Protein AF-A0A816WK88-F1 (afdb_monomer)

Solvent-accessible surface area (backbone atoms only — not comparable to full-atom values): 9771 Å² total; per-residue (Å²): 106,73,74,54,56,50,51,54,50,61,60,50,29,73,38,58,48,62,72,60,40,55,52,49,51,54,52,50,51,52,63,52,47,73,64,75,42,67,75,51,40,55,49,51,53,50,44,45,51,50,47,59,70,69,42,49,79,67,29,38,29,68,50,76,93,56,84,74,63,62,60,69,59,52,51,51,51,48,50,49,32,58,74,74,44,68,73,56,89,65,58,70,72,58,40,52,48,42,42,56,69,45,50,45,31,63,74,44,52,41,39,32,66,84,40,86,83,37,35,88,74,28,61,66,82,77,89,61,87,84,85,44,70,69,57,51,52,54,50,52,51,51,60,73,64,67,65,83,75,88,76,81,81,69,95,65,91,67,87,78,78,130

Mean predicted aligned error: 13.09 Å

Sequence (162 aa):
MKAELRRDIEFMQPIKNETIFDAAIKLFQQKWKAKECPPINNFIDYFINEWYMSNKGWFEGFTIGYPSSNNALEATNGTIKSLYTFRERLPVGEFLSVLENDIIHQLSRERNTDDPITSQNAKAFANVPSINLSLWTSTYHWIKEEREVIIMKNNDEKNAFY

Secondary structure (DSSP, 8-state):
-HHHHHHHHHHHTT---HHHHHHHHHHHHHHHHTT--HHHHHHHHHHIIIIIII-GGGSTTSSTTS--STHHHHHHHHHHHHHTSTT----HHHHHHHIIIIIIHHHTGGG-SSSTTTGGG-----SS----HHHHHHHHHHHHTT--------S-------

Foldseek 3Di:
DVVVLVVLVVVLQADQDVVVSVVSLVVSLVVQVVVVDVVSNVVNVVCCVPCVVPNVLQHCNVDPPDDNDCVVVVVVVVCCCVPQVVVDDDDPVSVVVSCPVPVCCVVPVLQDCPDPVSVVRHPDDDPDDDDDPVNVVVVVVVVVVVDDDPPDDDPDDDDPDD

Structure (mmCIF, N/CA/C/O backbone):
data_AF-A0A816WK88-F1
#
_entry.id   AF-A0A816WK88-F1
#
loop_
_atom_site.group_PDB
_atom_site.id
_atom_site.type_symbol
_atom_site.label_atom_id
_atom_site.label_alt_id
_atom_site.label_comp_id
_atom_site.label_asym_id
_atom_site.label_entity_id
_atom_site.label_seq_id
_atom_site.pdbx_PDB_ins_code
_atom_site.Cartn_x
_atom_site.Cartn_y
_atom_site.Cartn_z
_atom_site.occupancy
_atom_site.B_iso_or_equiv
_atom_site.auth_seq_id
_atom_site.auth_comp_id
_atom_site.auth_asym_id
_atom_site.auth_atom_id
_atom_site.pdbx_PDB_model_num
ATOM 1 N N . MET A 1 1 ? -18.067 -7.949 13.828 1.00 82.44 1 MET A N 1
ATOM 2 C CA . MET A 1 1 ? -17.139 -7.037 14.536 1.00 82.44 1 MET A CA 1
ATOM 3 C C . MET A 1 1 ? -15.942 -6.643 13.670 1.00 82.44 1 MET A C 1
ATOM 5 O O . MET A 1 1 ? -15.942 -5.522 13.191 1.00 82.44 1 MET A O 1
ATOM 9 N N . LYS A 1 2 ? -14.993 -7.541 13.354 1.00 88.44 2 LYS A N 1
ATOM 10 C CA . LYS A 1 2 ? -13.845 -7.234 12.465 1.00 88.44 2 LYS A CA 1
ATOM 11 C C . LYS A 1 2 ? -14.254 -6.665 11.096 1.00 88.44 2 LYS A C 1
ATOM 13 O O . LYS A 1 2 ? -13.710 -5.661 10.661 1.00 88.44 2 LYS A O 1
ATOM 18 N N . ALA A 1 3 ? -15.249 -7.274 10.448 1.00 93.38 3 ALA A N 1
ATOM 19 C CA . ALA A 1 3 ? -15.766 -6.814 9.154 1.00 93.38 3 ALA A CA 1
ATOM 20 C C . ALA A 1 3 ? -16.493 -5.458 9.219 1.00 93.38 3 ALA A C 1
ATOM 22 O O . ALA A 1 3 ? -16.647 -4.789 8.209 1.00 93.38 3 ALA A O 1
ATOM 23 N N . GLU A 1 4 ? -16.989 -5.056 10.389 1.00 95.38 4 GLU A N 1
ATOM 24 C CA . GLU A 1 4 ? -17.599 -3.735 10.573 1.00 95.38 4 GLU A CA 1
ATOM 25 C C . GLU A 1 4 ? -16.513 -2.679 10.805 1.00 95.38 4 GLU A C 1
ATOM 27 O O . GLU A 1 4 ? -16.533 -1.649 10.150 1.00 95.38 4 GLU A O 1
ATOM 32 N N . LEU A 1 5 ? -15.512 -2.981 11.639 1.00 94.44 5 LEU A N 1
ATOM 33 C CA . LEU A 1 5 ? -14.352 -2.112 11.852 1.00 94.44 5 LEU A CA 1
ATOM 34 C C . LEU A 1 5 ? -13.619 -1.826 10.542 1.00 94.44 5 LEU A C 1
ATOM 36 O O . LEU A 1 5 ? -13.283 -0.685 10.252 1.00 94.44 5 LEU A O 1
ATOM 40 N N . ARG A 1 6 ? -13.415 -2.868 9.729 1.00 94.88 6 ARG A N 1
ATOM 41 C CA . ARG A 1 6 ? -12.800 -2.734 8.410 1.00 94.88 6 ARG A CA 1
ATOM 42 C C . ARG A 1 6 ? -13.614 -1.820 7.492 1.00 94.88 6 ARG A C 1
ATOM 44 O O . ARG A 1 6 ? -13.030 -0.938 6.883 1.00 94.88 6 ARG A O 1
ATOM 51 N N . ARG A 1 7 ? -14.939 -1.994 7.446 1.00 96.44 7 ARG A N 1
ATOM 52 C CA . ARG A 1 7 ? -15.825 -1.138 6.643 1.00 96.44 7 ARG A CA 1
ATOM 53 C C . ARG A 1 7 ? -15.770 0.325 7.074 1.00 96.44 7 ARG A C 1
ATOM 55 O O . ARG A 1 7 ? -15.769 1.193 6.215 1.00 96.44 7 ARG A O 1
ATOM 62 N N . ASP A 1 8 ? -15.695 0.600 8.375 1.00 96.50 8 ASP A N 1
ATOM 63 C CA . ASP A 1 8 ? -15.561 1.977 8.862 1.00 96.50 8 ASP A CA 1
ATOM 64 C C . ASP A 1 8 ? -14.220 2.603 8.423 1.00 96.50 8 ASP A C 1
ATOM 66 O O . ASP A 1 8 ? -14.184 3.769 8.042 1.00 96.50 8 ASP A O 1
ATOM 70 N N . ILE A 1 9 ? -13.122 1.835 8.426 1.00 95.25 9 ILE A N 1
ATOM 71 C CA . ILE A 1 9 ? -11.816 2.297 7.917 1.00 95.25 9 ILE A CA 1
ATOM 72 C C . ILE A 1 9 ? -11.871 2.533 6.402 1.00 95.25 9 ILE A C 1
ATOM 74 O O . ILE A 1 9 ? -11.440 3.583 5.932 1.00 95.25 9 ILE A O 1
ATOM 78 N N . GLU A 1 10 ? -12.440 1.592 5.647 1.00 93.12 10 GLU A N 1
ATOM 79 C CA . GLU A 1 10 ? -12.626 1.704 4.192 1.00 93.12 10 GLU A CA 1
ATOM 80 C C . GLU A 1 10 ? -13.522 2.894 3.819 1.00 93.12 10 GLU A C 1
ATOM 82 O O . GLU A 1 10 ? -13.310 3.516 2.786 1.00 93.12 10 GLU A O 1
ATOM 87 N N . PHE A 1 11 ? -14.484 3.257 4.670 1.00 94.31 11 PHE A N 1
ATOM 88 C CA . PHE A 1 11 ? -15.300 4.458 4.495 1.00 94.31 11 PHE A CA 1
ATOM 89 C C . PHE A 1 11 ? -14.505 5.752 4.719 1.00 94.31 11 PHE A C 1
ATOM 91 O O . PHE A 1 11 ? -14.744 6.746 4.037 1.00 94.31 11 PHE A O 1
ATOM 98 N N . MET A 1 12 ? -13.560 5.755 5.665 1.00 94.75 12 MET A N 1
ATOM 99 C CA . MET A 1 12 ? -12.724 6.926 5.945 1.00 94.75 12 MET A CA 1
ATOM 100 C C . MET A 1 12 ? -11.628 7.143 4.897 1.00 94.75 12 MET A C 1
ATOM 102 O O . MET A 1 12 ? -11.276 8.291 4.635 1.00 94.75 12 MET A O 1
ATOM 106 N N . GLN A 1 13 ? -11.110 6.073 4.286 1.00 92.94 13 GLN A N 1
ATOM 107 C CA . GLN A 1 13 ? -10.042 6.147 3.284 1.00 92.94 13 GLN A CA 1
ATOM 108 C C . GLN A 1 13 ? -10.331 7.156 2.150 1.00 92.94 13 GLN A C 1
ATOM 110 O O . GLN A 1 13 ? -9.491 8.029 1.942 1.00 92.94 13 GLN A O 1
ATOM 115 N N . PRO A 1 14 ? -11.479 7.117 1.438 1.00 92.31 14 PRO A N 1
ATOM 116 C CA . PRO A 1 14 ? -11.746 7.999 0.297 1.00 92.31 14 PRO A CA 1
ATOM 117 C C . PRO A 1 14 ? -12.136 9.434 0.680 1.00 92.31 14 PRO A C 1
ATOM 119 O O . PRO A 1 14 ? -12.473 10.234 -0.197 1.00 92.31 14 PRO A O 1
ATOM 122 N N . ILE A 1 15 ? -12.149 9.794 1.970 1.00 93.62 15 ILE A N 1
ATOM 123 C CA . ILE A 1 15 ? -12.470 11.163 2.384 1.00 93.62 15 ILE A CA 1
ATOM 124 C C . ILE A 1 15 ? -11.400 12.109 1.830 1.00 93.62 15 ILE A C 1
ATOM 126 O O . ILE A 1 15 ? -10.216 11.964 2.111 1.00 93.62 15 ILE A O 1
ATOM 130 N N . LYS A 1 16 ? -11.826 13.117 1.062 1.00 89.88 16 LYS A N 1
ATOM 131 C CA . LYS A 1 16 ? -10.918 14.089 0.428 1.00 89.88 16 LYS A CA 1
ATOM 132 C C . LYS A 1 16 ? -10.660 15.342 1.262 1.00 89.88 16 LYS A C 1
ATOM 134 O O . LYS A 1 16 ? -9.684 16.040 1.029 1.00 89.88 16 LYS A O 1
ATOM 139 N N . ASN A 1 17 ? -11.550 15.653 2.201 1.00 92.69 17 ASN A N 1
ATOM 140 C CA . ASN A 1 17 ? -11.451 16.840 3.044 1.00 92.69 17 ASN A CA 1
ATOM 141 C C . ASN A 1 17 ? -10.892 16.458 4.420 1.00 92.69 17 ASN A C 1
ATOM 143 O O . ASN A 1 17 ? -11.514 15.676 5.138 1.00 92.69 17 ASN A O 1
ATOM 147 N N . GLU A 1 18 ? -9.751 17.036 4.795 1.00 92.56 18 GLU A N 1
ATOM 148 C CA . GLU A 1 18 ? -9.070 16.720 6.056 1.00 92.56 18 GLU A CA 1
ATOM 149 C C . GLU A 1 18 ? -9.936 17.024 7.288 1.00 92.56 18 GLU A C 1
ATOM 151 O O . GLU A 1 18 ? -9.998 16.217 8.207 1.00 92.56 18 GLU A O 1
ATOM 156 N N . THR A 1 19 ? -10.703 18.117 7.291 1.00 95.31 19 THR A N 1
ATOM 157 C CA . THR A 1 19 ? -11.596 18.448 8.414 1.00 95.31 19 THR A CA 1
ATOM 158 C C . THR A 1 19 ? -12.697 17.400 8.604 1.00 95.31 19 THR A C 1
ATOM 160 O O . THR A 1 19 ? -13.025 17.036 9.735 1.00 95.31 19 THR A O 1
ATOM 163 N N . ILE 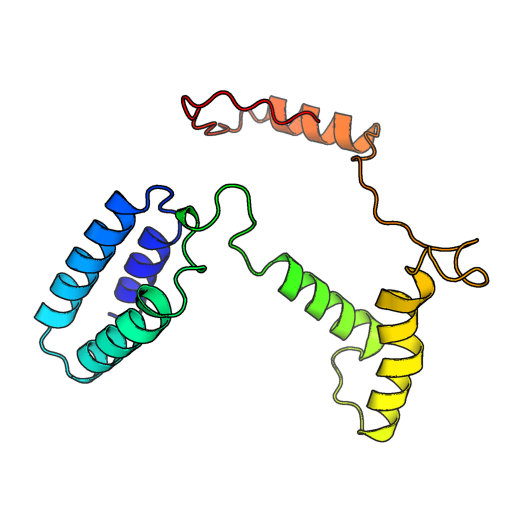A 1 20 ? -13.260 16.885 7.505 1.00 95.56 20 ILE A N 1
ATOM 164 C CA . ILE A 1 20 ? -14.241 15.790 7.550 1.00 95.56 20 ILE A CA 1
ATOM 165 C C . ILE A 1 20 ? -13.570 14.500 8.034 1.00 95.56 20 ILE A C 1
ATOM 167 O O . ILE A 1 20 ? -14.152 13.776 8.841 1.00 95.56 20 ILE A O 1
ATOM 171 N N . PHE A 1 21 ? -12.344 14.228 7.585 1.00 95.62 21 PHE A N 1
ATOM 172 C CA . PHE A 1 21 ? -11.577 13.057 8.003 1.00 95.62 21 PHE A CA 1
ATOM 173 C C . PHE A 1 21 ? -11.254 13.093 9.504 1.00 95.62 21 PHE A C 1
ATOM 175 O O . PHE A 1 21 ? -11.526 12.125 10.210 1.00 95.62 21 PHE A O 1
ATOM 182 N N . ASP A 1 22 ? -10.790 14.227 10.028 1.00 96.06 22 ASP A N 1
ATOM 183 C CA . ASP A 1 22 ? -10.511 14.419 11.454 1.00 96.06 22 ASP A CA 1
ATOM 184 C C . ASP A 1 22 ? -11.770 14.216 12.314 1.00 96.06 22 ASP A C 1
ATOM 186 O O . ASP A 1 22 ? -11.720 13.616 13.394 1.00 96.06 22 ASP A O 1
ATOM 190 N N . ALA A 1 23 ? -12.924 14.697 11.843 1.00 97.38 23 ALA A N 1
ATOM 191 C CA . ALA A 1 23 ? -14.203 14.455 12.503 1.00 97.38 23 ALA A CA 1
ATOM 192 C C . ALA A 1 23 ? -14.588 12.965 12.464 1.00 97.38 23 ALA A C 1
ATOM 194 O O . ALA A 1 23 ? -15.005 12.411 13.485 1.00 97.38 23 ALA A O 1
ATOM 195 N N . ALA A 1 24 ? -14.401 12.300 11.321 1.00 96.88 24 ALA A N 1
ATOM 196 C CA . ALA A 1 24 ? -14.664 10.873 11.166 1.00 96.88 24 ALA A CA 1
ATOM 197 C C . ALA A 1 24 ? -13.771 10.022 12.083 1.00 96.88 2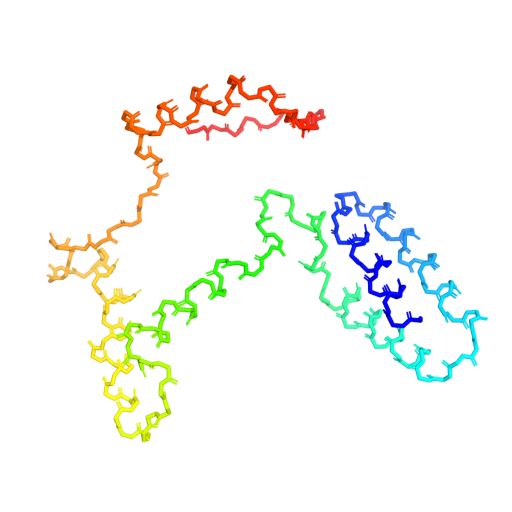4 ALA A C 1
ATOM 199 O O . ALA A 1 24 ? -14.276 9.112 12.737 1.00 96.88 24 ALA A O 1
ATOM 200 N N . ILE A 1 25 ? -12.488 10.367 12.227 1.00 97.19 25 ILE A N 1
ATOM 201 C CA . ILE A 1 25 ? -11.548 9.701 13.140 1.00 97.19 25 ILE A CA 1
ATOM 202 C C . ILE A 1 25 ? -12.004 9.820 14.599 1.00 97.19 25 ILE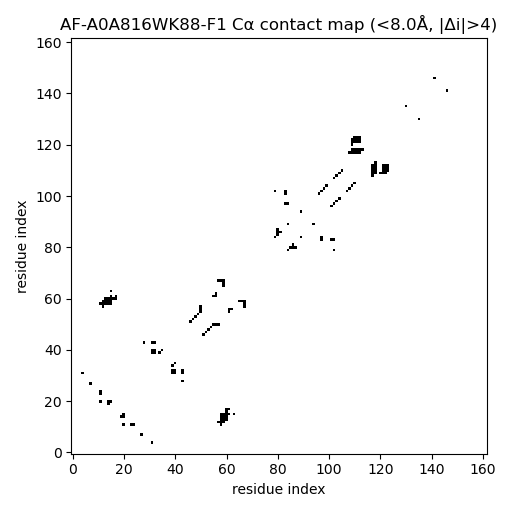 A C 1
ATOM 204 O O . ILE A 1 25 ? -11.994 8.827 15.332 1.00 97.19 25 ILE A O 1
ATOM 208 N N . LYS A 1 26 ? -12.467 11.004 15.025 1.00 97.06 26 LYS A N 1
ATOM 209 C CA . LYS A 1 26 ? -13.014 11.202 16.380 1.00 97.06 26 LYS A CA 1
ATOM 210 C C . LYS A 1 26 ? -14.243 10.324 16.622 1.00 97.06 26 LYS A C 1
ATOM 212 O O . LYS A 1 26 ? -14.321 9.652 17.651 1.00 97.06 26 LYS A O 1
ATOM 217 N N . LEU A 1 27 ? -15.175 10.284 15.668 1.00 97.81 27 LEU A N 1
ATOM 218 C CA . LEU A 1 27 ? -16.375 9.444 15.752 1.00 97.81 27 LEU A CA 1
ATOM 219 C C . LEU A 1 27 ? -16.033 7.948 15.733 1.00 97.81 27 LEU A C 1
ATOM 221 O O . LEU A 1 27 ? -16.600 7.177 16.506 1.00 97.81 27 LEU A O 1
ATOM 225 N N . PHE A 1 28 ? -15.073 7.538 14.903 1.00 97.44 28 PHE A N 1
ATOM 226 C CA . PHE A 1 28 ? -14.561 6.171 14.842 1.00 97.44 28 PHE A CA 1
ATOM 227 C C . PHE A 1 28 ? -13.976 5.741 16.190 1.00 97.44 28 PHE A C 1
ATOM 229 O O . PHE A 1 28 ? -14.360 4.702 16.731 1.00 97.44 28 PHE A O 1
ATOM 236 N N . GLN A 1 29 ? -13.109 6.566 16.784 1.00 97.44 29 GLN A N 1
ATOM 237 C CA . GLN A 1 29 ? -12.522 6.287 18.092 1.00 97.44 29 GLN A CA 1
ATOM 238 C C . GLN A 1 29 ? -13.602 6.154 19.175 1.00 97.44 29 GLN A C 1
ATOM 240 O O . GLN A 1 29 ? -13.579 5.192 19.942 1.00 97.44 29 GLN A O 1
ATOM 245 N N . GLN A 1 30 ? -14.568 7.078 19.215 1.00 97.44 30 GLN A N 1
ATOM 246 C CA . GLN A 1 30 ? -15.680 7.037 20.170 1.00 97.44 30 GLN A CA 1
ATOM 247 C C . GLN A 1 30 ? -16.522 5.765 20.009 1.00 97.44 30 GLN A C 1
ATOM 249 O O . GLN A 1 30 ? -16.733 5.043 20.984 1.00 97.44 30 GLN A O 1
ATOM 254 N N . LYS A 1 31 ? -16.943 5.447 18.777 1.00 96.88 31 LYS A N 1
ATOM 255 C CA . LYS A 1 31 ? -17.755 4.262 18.457 1.00 96.88 31 LYS A CA 1
ATOM 256 C C . LYS A 1 31 ? -17.089 2.970 18.926 1.00 96.88 31 LYS A C 1
ATOM 258 O O . LYS A 1 31 ? -17.752 2.107 19.501 1.00 96.88 31 LYS A O 1
ATOM 263 N N . TRP A 1 32 ? -15.796 2.805 18.650 1.00 96.69 32 TRP A N 1
ATOM 264 C CA . TRP A 1 32 ? -15.102 1.546 18.918 1.00 96.69 32 TRP A CA 1
ATOM 265 C C . TRP A 1 32 ? -14.622 1.412 20.362 1.00 96.69 32 TRP A C 1
ATOM 267 O O . TRP A 1 32 ? -14.671 0.301 20.889 1.00 96.69 32 TRP A O 1
ATOM 277 N N . LYS A 1 33 ? -14.265 2.516 21.036 1.00 96.00 33 LYS A N 1
ATOM 278 C CA . LYS A 1 33 ? -13.948 2.494 22.475 1.00 96.00 33 LYS A CA 1
ATOM 279 C C . LYS A 1 33 ? -15.177 2.282 23.359 1.00 96.00 33 LYS A C 1
ATOM 281 O O . LYS A 1 33 ? -15.065 1.624 24.388 1.00 96.00 33 LYS A O 1
ATOM 286 N N . ALA A 1 34 ? -16.356 2.740 22.931 1.00 96.19 34 ALA A N 1
ATOM 287 C CA . ALA A 1 34 ? -17.615 2.519 23.651 1.00 96.19 34 ALA A CA 1
ATOM 288 C C . ALA A 1 34 ? -18.016 1.035 23.771 1.00 96.19 34 ALA A C 1
ATOM 290 O O . ALA A 1 34 ? -18.896 0.700 24.555 1.00 96.19 34 ALA A O 1
ATOM 291 N N . LYS A 1 35 ? -17.385 0.129 23.008 1.00 92.69 35 LYS A N 1
ATOM 292 C CA . LYS A 1 35 ? -17.608 -1.321 23.132 1.00 92.69 35 LYS A CA 1
ATOM 293 C C . LYS A 1 35 ? -16.891 -1.944 24.336 1.00 92.69 35 LYS A C 1
ATOM 295 O O . LYS A 1 35 ? -17.083 -3.132 24.571 1.00 92.69 35 LYS A O 1
ATOM 300 N N . GLU A 1 36 ? -16.039 -1.182 25.031 1.00 90.94 36 GLU A N 1
ATOM 301 C CA . GLU A 1 36 ? -15.324 -1.588 26.254 1.00 90.94 36 GLU A CA 1
ATOM 302 C C . GLU A 1 36 ? -14.603 -2.946 26.132 1.00 90.94 36 GLU A C 1
ATOM 304 O O . GLU A 1 36 ? -14.501 -3.729 27.072 1.00 90.94 36 GLU A O 1
ATOM 309 N N . CYS A 1 37 ? -14.076 -3.238 24.939 1.00 93.81 37 CYS A N 1
ATOM 310 C CA . CYS A 1 37 ? -13.421 -4.502 24.624 1.00 93.81 37 CYS A CA 1
ATOM 311 C C . CYS A 1 37 ? -11.899 -4.287 24.554 1.00 93.81 37 CYS A C 1
ATOM 313 O O . CYS A 1 37 ? -11.440 -3.613 23.628 1.00 93.81 37 CYS A O 1
ATOM 315 N N . PRO A 1 38 ? -11.087 -4.860 25.468 1.00 94.81 38 PRO A N 1
ATOM 316 C CA . PRO A 1 38 ? -9.656 -4.551 25.541 1.00 94.81 38 PRO A CA 1
ATOM 317 C C . PRO A 1 38 ? -8.875 -4.793 24.237 1.00 94.81 38 PRO A C 1
ATOM 319 O O . PRO A 1 38 ? -8.123 -3.907 23.835 1.00 94.81 38 PRO A O 1
ATOM 322 N N . PRO A 1 39 ? -9.079 -5.906 23.497 1.00 95.12 39 PRO A N 1
ATOM 323 C CA . PRO A 1 39 ? -8.430 -6.093 22.198 1.00 95.12 39 PRO A CA 1
ATOM 324 C C . PRO A 1 39 ? -8.784 -5.014 21.167 1.00 95.12 39 PRO A C 1
ATOM 326 O O . PRO A 1 39 ? -7.931 -4.622 20.374 1.00 95.12 39 PRO A O 1
ATOM 329 N N . ILE A 1 40 ? -10.029 -4.524 21.175 1.00 95.31 40 ILE A N 1
ATOM 330 C CA . ILE A 1 40 ? -10.455 -3.436 20.287 1.00 95.31 40 ILE A CA 1
ATOM 331 C C . ILE A 1 40 ? -9.791 -2.139 20.724 1.00 95.31 40 ILE A C 1
ATOM 333 O O . ILE A 1 40 ? -9.230 -1.454 19.882 1.00 95.31 40 ILE A O 1
ATOM 337 N N . ASN A 1 41 ? -9.807 -1.819 22.017 1.00 96.19 41 ASN A N 1
ATOM 338 C CA . ASN A 1 41 ? -9.205 -0.591 22.531 1.00 96.19 41 ASN A CA 1
ATOM 339 C C . ASN A 1 41 ? -7.717 -0.515 22.175 1.00 96.19 41 ASN A C 1
ATOM 341 O O . ASN A 1 41 ? -7.288 0.485 21.608 1.00 96.19 41 ASN A O 1
ATOM 345 N N . ASN A 1 42 ? -6.978 -1.609 22.381 1.00 97.12 42 ASN A N 1
ATOM 346 C CA . ASN A 1 42 ? -5.568 -1.705 22.001 1.00 97.12 42 ASN A CA 1
ATOM 347 C C . ASN A 1 42 ? -5.364 -1.479 20.499 1.00 97.12 42 ASN A C 1
ATOM 349 O O . ASN A 1 42 ? -4.455 -0.756 20.098 1.00 97.12 42 ASN A O 1
ATOM 353 N N . PHE A 1 43 ? -6.216 -2.081 19.662 1.00 96.56 43 PHE A N 1
ATOM 354 C CA . PHE A 1 43 ? -6.159 -1.860 18.221 1.00 96.56 43 PHE A CA 1
ATOM 355 C C . PHE A 1 43 ? -6.454 -0.401 17.854 1.00 96.56 43 PHE A C 1
ATOM 357 O O . PHE A 1 43 ? -5.751 0.158 17.022 1.00 96.56 43 PHE A O 1
ATOM 364 N N . ILE A 1 44 ? -7.473 0.219 18.453 1.00 97.69 44 ILE A N 1
ATOM 365 C CA . ILE A 1 44 ? -7.844 1.610 18.171 1.00 97.69 44 ILE A CA 1
ATOM 366 C C . ILE A 1 44 ? -6.722 2.558 18.595 1.00 97.69 44 ILE A C 1
ATOM 368 O O . ILE A 1 44 ? -6.379 3.454 17.833 1.00 97.69 44 ILE A O 1
ATOM 372 N N . ASP A 1 45 ? -6.115 2.347 19.762 1.00 97.56 45 ASP A N 1
ATOM 373 C CA . ASP A 1 45 ? -4.991 3.162 20.227 1.00 97.56 45 ASP A CA 1
ATOM 374 C C . ASP A 1 45 ? -3.780 3.027 19.301 1.00 97.56 45 ASP A C 1
ATOM 376 O O . ASP A 1 45 ? -3.205 4.034 18.885 1.00 97.56 45 ASP A O 1
ATOM 380 N N . TYR A 1 46 ? -3.444 1.798 18.900 1.00 97.62 46 TYR A N 1
ATOM 381 C CA . TYR A 1 46 ? -2.423 1.558 17.883 1.00 97.62 46 TYR A CA 1
ATOM 382 C C . TYR A 1 46 ? -2.763 2.258 16.561 1.00 97.62 46 TYR A C 1
ATOM 384 O O . TYR A 1 46 ? -1.925 2.964 16.009 1.00 97.62 46 TYR A O 1
ATOM 392 N N . PHE A 1 47 ? -3.992 2.101 16.066 1.00 96.56 47 PHE A N 1
ATOM 393 C CA . PHE A 1 47 ? -4.416 2.661 14.787 1.00 96.56 47 PHE A CA 1
ATOM 394 C C . PHE A 1 47 ? -4.322 4.188 14.774 1.00 96.56 47 PHE A C 1
ATOM 396 O O . PHE A 1 47 ? -3.802 4.759 13.822 1.00 96.56 47 PHE A O 1
ATOM 403 N N . ILE A 1 48 ? -4.778 4.852 15.838 1.00 96.75 48 ILE A N 1
ATOM 404 C CA . ILE A 1 48 ? -4.702 6.310 15.951 1.00 96.75 48 ILE A CA 1
ATOM 405 C C . ILE A 1 48 ? -3.244 6.775 15.999 1.00 96.75 48 ILE A C 1
ATOM 407 O O . ILE A 1 48 ? -2.869 7.687 15.264 1.00 96.75 48 ILE A O 1
ATOM 411 N N . ASN A 1 49 ? -2.406 6.141 16.817 1.00 97.38 49 ASN A N 1
ATOM 412 C CA . ASN A 1 49 ? -1.005 6.540 16.934 1.00 97.38 49 ASN A CA 1
ATOM 413 C C . ASN A 1 49 ? -0.243 6.326 15.620 1.00 97.38 49 ASN A C 1
ATOM 415 O O . ASN A 1 49 ? 0.451 7.225 15.152 1.00 97.38 49 ASN A O 1
ATOM 419 N N . GLU A 1 50 ? -0.406 5.165 14.992 1.00 96.62 50 GLU A N 1
ATOM 420 C CA . GLU A 1 50 ? 0.369 4.814 13.807 1.00 96.62 50 GLU A CA 1
ATOM 421 C C . GLU A 1 50 ? -0.171 5.488 12.544 1.00 96.62 50 GLU A C 1
ATOM 423 O O . GLU A 1 50 ? 0.585 6.100 11.795 1.00 96.62 50 GLU A O 1
ATOM 428 N N . TRP A 1 51 ? -1.480 5.407 12.305 1.00 94.38 51 TRP A N 1
ATOM 429 C CA . TRP A 1 51 ? -2.082 5.760 11.015 1.00 94.38 51 TRP A CA 1
ATOM 430 C C . TRP A 1 51 ? -2.743 7.136 10.999 1.00 94.38 51 TRP A C 1
ATOM 432 O O . TRP A 1 51 ? -2.993 7.677 9.926 1.00 94.38 51 TRP A O 1
ATOM 442 N N . TYR A 1 52 ? -3.014 7.737 12.158 1.00 94.50 52 TYR A N 1
ATOM 443 C CA . TYR A 1 52 ? -3.543 9.101 12.221 1.00 94.50 52 TYR A CA 1
ATOM 444 C C . TYR A 1 52 ? -2.515 10.126 12.716 1.00 94.50 52 TYR A C 1
ATOM 446 O O . TYR A 1 52 ? -2.489 11.236 12.196 1.00 94.50 52 TYR A O 1
ATOM 454 N N . MET A 1 53 ? -1.659 9.792 13.684 1.00 93.31 53 MET A N 1
ATOM 455 C CA . MET A 1 53 ? -0.665 10.745 14.198 1.00 93.31 53 MET A CA 1
ATOM 456 C C . MET A 1 53 ? 0.643 10.706 13.399 1.00 93.31 53 MET A C 1
ATOM 458 O O . MET A 1 53 ? 1.152 11.762 13.032 1.00 93.31 53 MET A O 1
ATOM 462 N N . SER A 1 54 ? 1.166 9.511 13.106 1.00 92.88 54 SER A N 1
ATOM 463 C CA . SER A 1 54 ? 2.473 9.346 12.448 1.00 92.88 54 SER A CA 1
ATOM 464 C C . SER A 1 54 ? 2.389 9.238 10.921 1.00 92.88 54 SER A C 1
ATOM 466 O O . SER A 1 54 ? 3.156 9.891 10.218 1.00 92.88 54 SER A O 1
ATOM 468 N N . ASN A 1 55 ? 1.455 8.442 10.387 1.00 89.69 55 ASN A N 1
ATOM 469 C CA . ASN A 1 55 ? 1.412 8.082 8.964 1.00 89.69 55 ASN A CA 1
ATOM 470 C C . ASN A 1 55 ? 0.057 8.403 8.314 1.00 89.69 55 ASN A C 1
ATOM 472 O O . ASN A 1 55 ? -0.637 7.506 7.841 1.00 89.69 55 ASN A O 1
ATOM 476 N N . LYS A 1 56 ? -0.315 9.686 8.239 1.00 87.50 56 LYS A N 1
ATOM 477 C CA . LYS A 1 56 ? -1.590 10.140 7.643 1.00 87.50 56 LYS A CA 1
ATOM 478 C C . LYS A 1 56 ? -1.757 9.859 6.139 1.00 87.50 56 LYS A C 1
ATOM 480 O O . LYS A 1 56 ? -2.851 10.021 5.620 1.00 87.50 56 LYS A O 1
ATOM 485 N N . GLY A 1 57 ? -0.722 9.409 5.431 1.00 87.12 57 GLY A N 1
ATOM 486 C CA . GLY A 1 57 ? -0.740 9.259 3.968 1.00 87.12 57 GLY A CA 1
ATOM 487 C C . GLY A 1 57 ? -1.652 8.171 3.389 1.00 87.12 57 GLY A C 1
ATOM 488 O O . GLY A 1 57 ? -1.653 7.976 2.179 1.00 87.12 57 GLY A O 1
ATOM 489 N N . TRP A 1 58 ? -2.402 7.441 4.217 1.00 88.38 58 TRP A N 1
ATOM 490 C CA . TRP A 1 58 ? -3.276 6.358 3.759 1.00 88.38 58 TRP A CA 1
ATOM 491 C C . TRP A 1 58 ? -4.670 6.826 3.307 1.00 88.38 58 TRP A C 1
ATOM 493 O O . TRP A 1 58 ? -5.329 6.085 2.577 1.00 88.38 58 TRP A O 1
ATOM 503 N N . PHE A 1 59 ? -5.136 8.013 3.723 1.00 91.25 59 PHE A N 1
ATOM 504 C CA . PHE A 1 59 ? -6.420 8.562 3.267 1.00 91.25 59 PHE A CA 1
ATOM 505 C C . PHE A 1 59 ? -6.228 9.465 2.040 1.00 91.25 59 PHE A C 1
ATOM 507 O O . PHE A 1 59 ? -5.227 10.167 1.908 1.00 91.25 59 PHE A O 1
ATOM 514 N N . GLU A 1 60 ? -7.193 9.460 1.126 1.00 90.25 60 GLU A N 1
ATOM 515 C CA . GLU A 1 60 ? -7.050 10.062 -0.208 1.00 90.25 60 GLU A CA 1
ATOM 516 C C . GLU A 1 60 ? -6.975 11.591 -0.191 1.00 90.25 60 GLU A C 1
ATOM 518 O O . GLU A 1 60 ? -6.401 12.202 -1.092 1.00 90.25 60 GLU A O 1
ATOM 523 N N . GLY A 1 61 ? -7.542 12.224 0.836 1.00 89.50 61 GLY A N 1
ATOM 524 C CA . GLY A 1 61 ? -7.458 13.666 1.038 1.00 89.50 61 GLY A CA 1
ATOM 525 C C . GLY A 1 61 ? -6.083 14.172 1.465 1.00 89.50 61 GLY A C 1
ATOM 526 O O . GLY A 1 61 ? -5.853 15.373 1.372 1.00 89.50 61 GLY A O 1
ATOM 527 N N . PHE A 1 62 ? -5.168 13.294 1.899 1.00 89.12 62 PHE A N 1
ATOM 528 C CA . PHE A 1 62 ? -3.815 13.694 2.294 1.00 89.12 62 PHE A CA 1
ATOM 529 C C . PHE A 1 62 ? -3.033 14.267 1.107 1.00 89.12 62 PHE A C 1
ATOM 531 O O . PHE A 1 62 ? -2.393 15.310 1.225 1.00 89.12 62 PHE A O 1
ATOM 538 N N . THR A 1 63 ? -3.145 13.615 -0.054 1.00 86.81 63 THR A N 1
ATOM 539 C CA . THR A 1 63 ? -2.538 14.088 -1.299 1.00 86.81 63 THR A CA 1
ATOM 540 C C . THR A 1 63 ? -3.488 13.858 -2.472 1.00 86.81 63 THR A C 1
ATOM 542 O O . THR A 1 63 ? -3.514 12.797 -3.096 1.00 86.81 63 THR A O 1
ATOM 545 N N . ILE A 1 64 ? -4.271 14.885 -2.796 1.00 83.44 64 ILE A N 1
ATOM 546 C CA . ILE A 1 64 ? -5.267 14.830 -3.870 1.00 83.44 64 ILE A CA 1
ATOM 547 C C . ILE A 1 64 ? -4.583 14.611 -5.227 1.00 83.44 64 ILE A C 1
ATOM 549 O O . ILE A 1 64 ? -3.613 15.285 -5.565 1.00 83.44 64 ILE A O 1
ATOM 553 N N . GLY A 1 65 ? -5.127 13.690 -6.026 1.00 78.56 65 GLY A N 1
ATOM 554 C CA . GLY A 1 65 ? -4.634 13.383 -7.375 1.00 78.56 65 GLY A CA 1
ATOM 555 C C . GLY A 1 65 ? -3.542 12.313 -7.420 1.00 78.56 65 GLY A C 1
ATOM 556 O O . GLY A 1 65 ? -3.134 11.915 -8.509 1.00 78.56 65 GLY A O 1
ATOM 557 N N . TYR A 1 66 ? -3.109 11.807 -6.265 1.00 76.94 66 TYR A N 1
ATOM 558 C CA . TYR A 1 66 ? -2.158 10.705 -6.179 1.00 76.94 66 TYR A CA 1
ATOM 559 C C . TYR A 1 66 ? -2.894 9.376 -5.970 1.00 76.94 66 TYR A C 1
ATOM 561 O O . TYR A 1 66 ? -3.950 9.341 -5.334 1.00 76.94 66 TYR A O 1
ATOM 569 N N . PRO A 1 67 ? -2.365 8.265 -6.509 1.00 71.81 67 PRO A N 1
ATOM 570 C CA . PRO A 1 67 ? -2.970 6.958 -6.316 1.00 71.81 67 PRO A CA 1
ATOM 571 C C . PRO A 1 67 ? -2.881 6.540 -4.843 1.00 71.81 67 PRO A C 1
ATOM 573 O O . PRO A 1 67 ? -1.799 6.445 -4.274 1.00 71.81 67 PRO A O 1
ATOM 576 N N . SER A 1 68 ? -4.034 6.239 -4.251 1.00 71.69 68 SER A N 1
ATOM 577 C CA . SER A 1 68 ? -4.190 5.722 -2.883 1.00 71.69 68 SER A CA 1
ATOM 578 C C . SER A 1 68 ? -4.121 4.195 -2.797 1.00 71.69 68 SER A C 1
ATOM 580 O O . SER A 1 68 ? -4.101 3.617 -1.712 1.00 71.69 68 SER A O 1
ATOM 582 N N . SER A 1 69 ? -4.108 3.530 -3.955 1.00 72.75 69 SER A N 1
ATOM 583 C CA . SER A 1 69 ? -4.003 2.079 -4.059 1.00 72.75 69 SER A CA 1
ATOM 584 C C . SER A 1 69 ? -2.552 1.651 -4.237 1.00 72.75 69 SER A C 1
ATOM 586 O O . SER A 1 69 ? -1.772 2.271 -4.960 1.00 72.75 69 SER A O 1
ATOM 588 N N 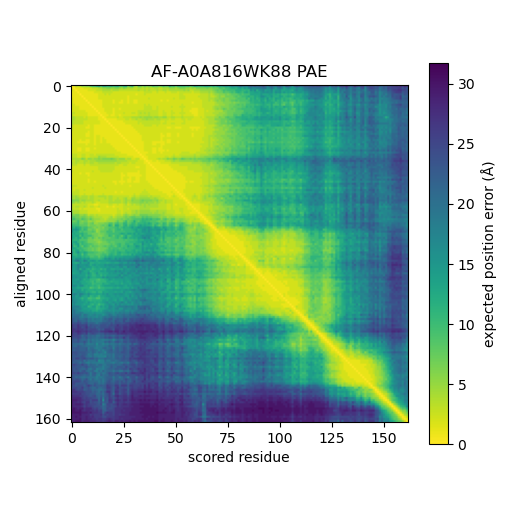. ASN A 1 70 ? -2.208 0.516 -3.642 1.00 79.44 70 ASN A N 1
ATOM 589 C CA . ASN A 1 70 ? -0.931 -0.149 -3.866 1.00 79.44 70 ASN A CA 1
ATOM 590 C C . ASN A 1 70 ? -0.905 -0.942 -5.189 1.00 79.44 70 ASN A C 1
ATOM 592 O O . ASN A 1 70 ? 0.070 -1.644 -5.443 1.00 79.44 70 ASN A O 1
ATOM 596 N N . ASN A 1 71 ? -1.926 -0.813 -6.047 1.00 79.38 71 ASN A N 1
ATOM 597 C CA . ASN A 1 71 ? -2.085 -1.585 -7.283 1.00 79.38 71 ASN A CA 1
ATOM 598 C C . ASN A 1 71 ? -0.835 -1.546 -8.168 1.00 79.38 71 ASN A C 1
ATOM 600 O O . ASN A 1 71 ? -0.431 -2.572 -8.703 1.00 79.38 71 ASN A O 1
ATOM 604 N N . ALA A 1 72 ? -0.189 -0.383 -8.300 1.00 77.00 72 ALA A N 1
ATOM 605 C CA . ALA A 1 72 ? 1.034 -0.251 -9.090 1.00 77.00 72 ALA A CA 1
ATOM 606 C C . ALA A 1 72 ? 2.205 -1.051 -8.489 1.00 77.00 72 ALA A C 1
ATOM 608 O O . ALA A 1 72 ? 2.945 -1.720 -9.215 1.00 77.00 72 ALA A O 1
ATOM 609 N N . LE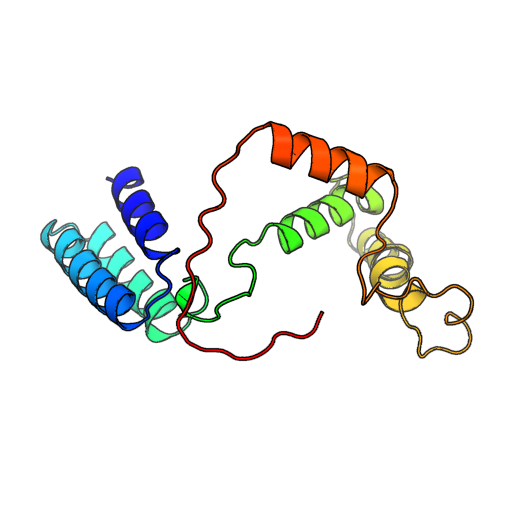U A 1 73 ? 2.347 -1.031 -7.160 1.00 83.44 73 LEU A N 1
ATOM 610 C CA . LEU A 1 73 ? 3.363 -1.801 -6.440 1.00 83.44 73 LEU A CA 1
ATOM 611 C C . LEU A 1 73 ? 3.069 -3.302 -6.514 1.00 83.44 73 LEU A C 1
ATOM 613 O O . LEU A 1 73 ? 3.967 -4.094 -6.786 1.00 83.44 73 LEU A O 1
ATOM 617 N N . GLU A 1 74 ? 1.814 -3.704 -6.314 1.00 87.06 74 GLU A N 1
ATOM 618 C CA . GLU A 1 74 ? 1.392 -5.103 -6.400 1.00 87.06 74 GLU A CA 1
ATOM 619 C C . GLU A 1 74 ? 1.547 -5.664 -7.814 1.00 87.06 74 GLU A C 1
ATOM 621 O O . GLU A 1 74 ? 2.078 -6.764 -7.975 1.00 87.06 74 GLU A O 1
ATOM 626 N N . ALA A 1 75 ? 1.164 -4.898 -8.839 1.00 86.19 75 ALA A N 1
ATOM 627 C CA . ALA A 1 75 ? 1.352 -5.267 -10.237 1.00 86.19 75 ALA A CA 1
ATOM 628 C C . ALA A 1 75 ? 2.840 -5.428 -10.567 1.00 86.19 75 ALA A C 1
ATOM 630 O O . ALA A 1 75 ? 3.237 -6.448 -11.128 1.00 86.19 75 ALA A O 1
ATOM 631 N N . THR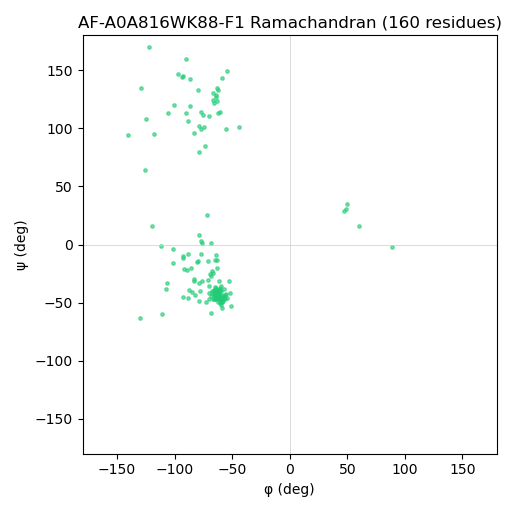 A 1 76 ? 3.681 -4.478 -10.146 1.00 84.44 76 THR A N 1
ATOM 632 C CA . THR A 1 76 ? 5.138 -4.554 -10.346 1.00 84.44 76 THR A CA 1
ATOM 633 C C . THR A 1 76 ? 5.731 -5.776 -9.646 1.00 84.44 76 THR A C 1
ATOM 635 O O . THR A 1 76 ? 6.464 -6.550 -10.262 1.00 84.44 76 THR A O 1
ATOM 638 N N . ASN A 1 77 ? 5.353 -6.024 -8.389 1.00 88.62 77 ASN A N 1
ATOM 639 C CA . ASN A 1 77 ? 5.765 -7.216 -7.647 1.00 88.62 77 ASN A CA 1
ATOM 640 C C . ASN A 1 77 ? 5.294 -8.513 -8.325 1.00 88.62 77 ASN A C 1
ATOM 642 O O . ASN A 1 77 ? 6.012 -9.513 -8.317 1.00 88.62 77 ASN A O 1
ATOM 646 N N . GLY A 1 78 ? 4.094 -8.514 -8.907 1.00 90.38 78 GLY A N 1
ATOM 647 C CA . GLY A 1 78 ? 3.557 -9.629 -9.684 1.00 90.38 78 GLY A CA 1
ATOM 648 C C . GLY A 1 78 ? 4.377 -9.908 -10.943 1.00 90.38 78 GLY A C 1
ATOM 649 O O . GLY A 1 78 ? 4.727 -11.062 -11.203 1.00 90.38 78 GLY A O 1
ATOM 650 N N . THR A 1 79 ? 4.744 -8.862 -11.681 1.00 87.81 79 THR A N 1
ATOM 651 C CA . THR A 1 79 ? 5.635 -8.944 -12.846 1.00 87.81 79 THR A CA 1
ATOM 652 C C . THR A 1 79 ? 6.998 -9.499 -12.451 1.00 87.81 79 THR A C 1
ATOM 654 O O . THR A 1 79 ? 7.452 -10.460 -13.061 1.00 87.81 79 THR A O 1
ATOM 657 N N . ILE A 1 80 ? 7.609 -8.987 -11.376 1.00 88.06 80 ILE A N 1
ATOM 658 C CA . ILE A 1 80 ? 8.923 -9.462 -10.925 1.00 88.06 80 ILE A CA 1
ATOM 659 C C . ILE A 1 80 ? 8.887 -10.960 -10.608 1.00 88.06 80 ILE A C 1
ATOM 661 O O . ILE A 1 80 ? 9.707 -11.737 -11.097 1.00 88.06 80 ILE A O 1
ATOM 665 N N . LYS A 1 81 ? 7.893 -11.376 -9.819 1.00 87.00 81 LYS A N 1
ATOM 666 C CA . LYS A 1 81 ? 7.737 -12.776 -9.417 1.00 87.00 81 LYS A CA 1
ATOM 667 C C . LYS A 1 81 ? 7.437 -13.692 -10.599 1.00 87.00 81 LYS A C 1
ATOM 669 O O . LYS A 1 81 ? 7.859 -14.838 -10.582 1.00 87.00 81 LYS A O 1
ATOM 674 N N . SER A 1 82 ? 6.665 -13.236 -11.584 1.00 88.81 82 SER A N 1
ATOM 675 C CA . SER A 1 82 ? 6.287 -14.071 -12.732 1.00 88.81 82 SER A CA 1
ATOM 676 C C . SER A 1 82 ? 7.399 -14.204 -13.766 1.00 88.81 82 SER A C 1
ATOM 678 O O . SER A 1 82 ? 7.580 -15.300 -14.284 1.00 88.81 82 SER A O 1
ATOM 680 N N . LEU A 1 83 ? 8.135 -13.126 -14.042 1.00 85.88 83 LEU A N 1
ATOM 681 C CA . LEU A 1 83 ? 9.137 -13.103 -15.106 1.00 85.88 83 LEU A CA 1
ATOM 682 C C . LEU A 1 83 ? 10.515 -13.587 -14.660 1.00 85.88 83 LEU A C 1
ATOM 684 O O . LEU A 1 83 ? 11.175 -14.269 -15.433 1.00 85.88 83 LEU A O 1
ATOM 688 N N . TYR A 1 84 ? 10.954 -13.240 -13.447 1.00 85.56 84 TYR A N 1
ATOM 689 C CA . TYR A 1 84 ? 12.360 -13.432 -13.062 1.00 85.56 84 TYR A CA 1
ATOM 690 C C . TYR A 1 84 ? 12.573 -14.581 -12.086 1.00 85.56 84 TYR A C 1
ATOM 692 O O . TYR A 1 84 ? 13.602 -15.239 -12.124 1.00 85.56 84 TYR A O 1
ATOM 700 N N . THR A 1 85 ? 11.608 -14.840 -11.201 1.00 84.12 85 THR A N 1
ATOM 701 C CA . THR A 1 85 ? 11.740 -15.917 -10.207 1.00 84.12 85 THR A CA 1
ATOM 702 C C . THR A 1 85 ? 10.782 -17.073 -10.450 1.00 84.12 85 THR A C 1
ATOM 704 O O . THR A 1 85 ? 10.757 -17.992 -9.643 1.00 84.12 85 THR A O 1
ATOM 707 N N . PHE A 1 86 ? 9.921 -17.003 -11.474 1.00 86.12 86 PHE A N 1
ATOM 708 C CA . PHE A 1 86 ? 8.846 -17.974 -11.741 1.00 86.12 86 PHE A CA 1
ATOM 709 C C . PHE A 1 86 ? 7.995 -18.334 -10.506 1.00 86.12 86 PHE A C 1
ATOM 711 O O . PHE A 1 86 ? 7.425 -19.415 -10.405 1.00 86.12 86 PHE A O 1
ATOM 718 N N . ARG A 1 87 ? 7.879 -17.399 -9.552 1.00 84.50 87 ARG A N 1
ATOM 719 C CA . ARG A 1 87 ? 7.260 -17.572 -8.224 1.00 84.50 87 ARG A CA 1
ATOM 720 C C . ARG A 1 87 ? 7.917 -18.647 -7.344 1.00 84.50 87 ARG A C 1
ATOM 722 O O . ARG A 1 87 ? 7.335 -19.029 -6.329 1.00 84.50 87 ARG A O 1
ATOM 729 N N . GLU A 1 88 ? 9.125 -19.076 -7.675 1.00 89.00 88 GLU A N 1
ATOM 730 C CA . GLU A 1 88 ? 9.917 -20.027 -6.907 1.00 89.00 88 GLU A CA 1
ATOM 731 C C . GLU A 1 88 ? 10.804 -19.327 -5.870 1.00 89.00 88 GLU A C 1
ATOM 733 O O . GLU A 1 88 ? 11.078 -18.123 -5.934 1.00 89.00 88 GLU A O 1
ATOM 738 N N . ARG A 1 89 ? 11.234 -20.094 -4.863 1.00 89.44 89 ARG A N 1
ATOM 739 C CA . ARG A 1 89 ? 12.234 -19.646 -3.891 1.00 89.44 89 ARG A CA 1
ATOM 740 C C . ARG A 1 89 ? 13.611 -20.025 -4.414 1.00 89.44 89 ARG A C 1
ATOM 742 O O . ARG A 1 89 ? 13.935 -21.206 -4.452 1.00 89.44 89 ARG A O 1
ATOM 749 N N . LEU A 1 90 ? 14.412 -19.026 -4.757 1.00 90.44 90 LEU A N 1
ATOM 750 C CA . LEU A 1 90 ? 15.768 -19.237 -5.248 1.00 90.44 90 LEU A CA 1
ATOM 751 C C . LEU A 1 90 ? 16.767 -19.345 -4.079 1.00 90.44 90 LEU A C 1
ATOM 753 O O . LEU A 1 90 ? 16.635 -18.613 -3.090 1.00 90.44 90 LEU A O 1
ATOM 757 N N . PRO A 1 91 ? 17.787 -20.218 -4.171 1.00 96.00 91 PRO A N 1
ATOM 758 C CA . PRO A 1 91 ? 18.970 -20.149 -3.319 1.00 96.00 91 PRO A CA 1
ATOM 759 C C . PRO A 1 91 ? 19.621 -18.764 -3.393 1.00 96.00 91 PRO A C 1
ATOM 761 O O . PRO A 1 91 ? 19.591 -18.115 -4.432 1.00 96.00 91 PRO A O 1
ATOM 764 N N . VAL A 1 92 ? 20.265 -18.313 -2.313 1.00 93.56 92 VAL A N 1
ATOM 765 C CA . VAL A 1 92 ? 20.781 -16.931 -2.215 1.00 93.56 92 VAL A CA 1
ATOM 766 C C . VAL A 1 92 ? 21.724 -16.557 -3.366 1.00 93.56 92 VAL A C 1
ATOM 768 O O . VAL A 1 92 ? 21.598 -15.467 -3.912 1.00 93.56 92 VAL A O 1
ATOM 771 N N . GLY A 1 93 ? 22.641 -17.444 -3.768 1.00 94.62 93 GLY A N 1
ATOM 772 C CA . GLY A 1 93 ? 23.567 -17.159 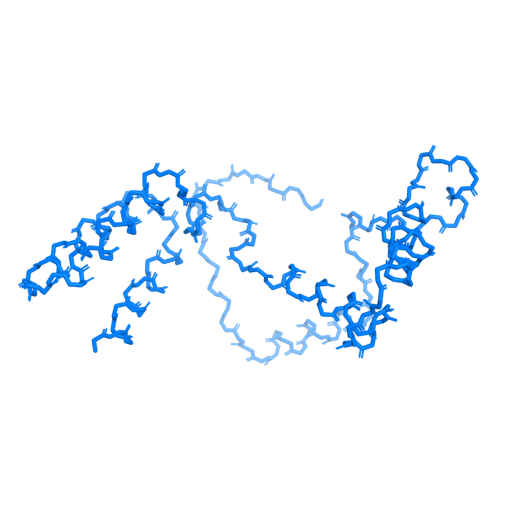-4.873 1.00 94.62 93 GLY A CA 1
ATOM 773 C C . GLY A 1 93 ? 22.859 -16.983 -6.220 1.00 94.62 93 GLY A C 1
ATOM 774 O O . GLY A 1 93 ? 23.175 -16.068 -6.975 1.00 94.62 93 GLY A O 1
ATOM 775 N N . GLU A 1 94 ? 21.856 -17.816 -6.488 1.00 92.31 94 GLU A N 1
ATOM 776 C CA . GLU A 1 94 ? 21.034 -17.731 -7.696 1.00 92.31 94 GLU A CA 1
ATOM 777 C C . GLU A 1 94 ? 20.134 -16.494 -7.667 1.00 92.31 94 GLU A C 1
ATOM 779 O O . GLU A 1 94 ? 20.057 -15.761 -8.648 1.00 92.31 94 GLU A O 1
ATOM 784 N N . PHE A 1 95 ? 19.541 -16.192 -6.510 1.00 92.25 95 PHE A N 1
ATOM 785 C CA . PHE A 1 95 ? 18.766 -14.974 -6.306 1.00 92.25 95 PHE A CA 1
ATOM 786 C C . PHE A 1 95 ? 19.590 -13.715 -6.588 1.00 92.25 95 PHE A C 1
ATOM 788 O O . PHE A 1 95 ? 19.107 -12.823 -7.276 1.00 92.25 95 PHE A O 1
ATOM 795 N N . LEU A 1 96 ? 20.827 -13.637 -6.086 1.00 94.81 96 LEU A N 1
ATOM 796 C CA . LEU A 1 96 ? 21.708 -12.492 -6.337 1.00 94.81 96 LEU A CA 1
ATOM 797 C C . LEU A 1 96 ? 22.067 -12.366 -7.821 1.00 94.81 96 LEU A C 1
ATOM 799 O O . LEU A 1 96 ? 22.112 -11.251 -8.337 1.00 94.81 96 LEU A O 1
ATOM 803 N N . SER A 1 97 ? 22.268 -13.493 -8.508 1.00 93.56 97 SER A N 1
ATOM 804 C CA . SER A 1 97 ? 22.491 -13.505 -9.956 1.00 93.56 97 SER A CA 1
ATOM 805 C C . SER A 1 97 ? 21.280 -12.959 -10.718 1.00 93.56 97 SER A C 1
ATOM 807 O O . SER A 1 97 ? 21.437 -12.051 -11.529 1.00 93.56 97 SER A O 1
ATOM 809 N N . VAL A 1 98 ? 20.072 -13.446 -10.415 1.00 92.69 98 VAL A N 1
ATOM 810 C CA . VAL A 1 98 ? 18.817 -12.977 -11.033 1.00 92.69 98 VAL A CA 1
ATOM 811 C C . VAL A 1 98 ? 18.554 -11.503 -10.713 1.00 92.69 98 VAL A C 1
ATOM 813 O O . VAL A 1 98 ? 18.116 -10.730 -11.565 1.00 92.69 98 VAL A O 1
ATOM 816 N N . LEU A 1 99 ? 18.844 -11.077 -9.482 1.00 91.31 99 LEU A N 1
ATOM 817 C CA . LEU A 1 99 ? 18.692 -9.688 -9.065 1.00 91.31 99 LEU A CA 1
ATOM 818 C C . LEU A 1 99 ? 19.566 -8.756 -9.914 1.00 91.31 99 LEU A C 1
ATOM 820 O O . LEU A 1 99 ? 19.057 -7.770 -10.439 1.00 91.31 99 LEU A O 1
ATOM 824 N N . GLU A 1 100 ? 20.857 -9.055 -10.040 1.00 91.56 100 GLU A N 1
ATOM 825 C CA . GLU A 1 100 ? 21.814 -8.197 -10.745 1.00 91.56 100 GLU A CA 1
ATOM 826 C C . GLU A 1 100 ? 21.616 -8.243 -12.265 1.00 91.56 100 GLU A C 1
ATOM 828 O O . GLU A 1 100 ? 21.526 -7.194 -12.908 1.00 91.56 100 GLU A O 1
ATOM 833 N N . ASN A 1 101 ? 21.524 -9.448 -12.832 1.00 89.19 101 ASN A N 1
ATOM 834 C CA . ASN A 1 101 ? 21.563 -9.651 -14.279 1.00 89.19 101 ASN A CA 1
ATOM 835 C C . ASN A 1 101 ? 20.206 -9.443 -14.955 1.00 89.19 101 ASN A C 1
ATOM 837 O O . ASN A 1 101 ? 20.174 -9.009 -16.104 1.00 89.19 101 ASN A O 1
ATOM 841 N N . ASP A 1 102 ? 19.098 -9.703 -14.253 1.00 88.94 102 ASP A N 1
ATOM 842 C CA . ASP A 1 102 ? 17.762 -9.615 -14.842 1.00 88.94 102 ASP A CA 1
ATOM 843 C C . ASP A 1 102 ? 16.972 -8.441 -14.257 1.00 88.94 102 ASP A C 1
ATOM 845 O O . ASP A 1 102 ? 16.601 -7.515 -14.979 1.00 88.94 102 ASP A O 1
ATOM 849 N N . ILE A 1 103 ? 16.744 -8.429 -12.938 1.00 90.44 103 ILE A N 1
ATOM 850 C CA . ILE A 1 103 ? 15.831 -7.463 -12.306 1.00 90.44 103 ILE A CA 1
ATOM 851 C C . ILE A 1 103 ? 16.396 -6.039 -12.382 1.00 90.44 103 ILE A C 1
ATOM 853 O O . ILE A 1 103 ? 15.750 -5.148 -12.934 1.00 90.44 103 ILE A O 1
ATOM 857 N N . ILE A 1 104 ? 17.589 -5.801 -11.828 1.00 88.19 104 ILE A N 1
ATOM 858 C CA . ILE A 1 104 ? 18.221 -4.473 -11.790 1.00 88.19 104 ILE A CA 1
ATOM 859 C C . ILE A 1 104 ? 18.598 -4.035 -13.202 1.00 88.19 104 ILE A C 1
ATOM 861 O O . ILE A 1 104 ? 18.375 -2.877 -13.566 1.00 88.19 104 ILE A O 1
ATOM 865 N N . HIS A 1 105 ? 19.136 -4.948 -14.009 1.00 84.12 105 HIS A N 1
ATOM 866 C CA . HIS A 1 105 ? 19.513 -4.626 -15.376 1.00 84.12 105 HIS A CA 1
ATOM 867 C C . HIS A 1 105 ? 18.311 -4.128 -16.194 1.00 84.12 105 HIS A C 1
ATOM 869 O O . HIS A 1 105 ? 18.341 -3.006 -16.696 1.00 84.12 105 HIS A O 1
ATOM 875 N N . GLN A 1 106 ? 17.213 -4.889 -16.252 1.00 81.62 106 GLN A N 1
ATOM 876 C CA . GLN A 1 106 ? 16.065 -4.560 -17.109 1.00 81.62 106 GLN A CA 1
ATOM 877 C C . GLN A 1 106 ? 15.150 -3.467 -16.536 1.00 81.62 106 GLN A C 1
ATOM 879 O O . GLN A 1 106 ? 14.528 -2.700 -17.283 1.00 81.62 106 GLN A O 1
ATOM 884 N N . LEU A 1 107 ? 15.007 -3.395 -15.207 1.00 81.12 107 LEU A N 1
ATOM 885 C CA . LEU A 1 107 ? 14.108 -2.431 -14.559 1.00 81.12 107 LEU A CA 1
ATOM 886 C C . LEU A 1 107 ? 14.793 -1.121 -14.161 1.00 81.12 107 LEU A C 1
ATOM 888 O O . LEU A 1 107 ? 14.087 -0.172 -13.830 1.00 81.12 107 LEU A O 1
ATOM 892 N N . SER A 1 108 ? 16.126 -1.048 -14.211 1.00 82.31 108 SER A N 1
ATOM 893 C CA . SER A 1 108 ? 16.880 0.165 -13.876 1.00 82.31 108 SER A CA 1
ATOM 894 C C . SER A 1 108 ? 17.900 0.533 -14.956 1.00 82.31 108 SER A C 1
ATOM 896 O O . SER A 1 108 ? 17.739 1.563 -15.606 1.00 82.31 108 SER A O 1
ATOM 898 N N . ARG A 1 109 ? 18.910 -0.310 -15.221 1.00 79.19 109 ARG A N 1
ATOM 899 C CA . ARG A 1 109 ? 20.045 0.062 -16.096 1.00 79.19 109 ARG A CA 1
ATOM 900 C C . ARG A 1 109 ? 19.641 0.283 -17.556 1.00 79.19 109 ARG A C 1
ATOM 902 O O . ARG A 1 109 ? 19.959 1.321 -18.118 1.00 79.19 109 ARG A O 1
ATOM 909 N N . GLU A 1 110 ? 18.853 -0.615 -18.143 1.00 78.00 110 GLU A N 1
ATOM 910 C CA . GLU A 1 110 ? 18.306 -0.466 -19.507 1.00 78.00 110 GLU A CA 1
ATOM 911 C C . GLU A 1 110 ? 17.337 0.714 -19.658 1.00 78.00 110 GLU A C 1
ATOM 913 O O . GLU A 1 110 ? 16.957 1.085 -20.767 1.00 78.00 110 GLU A O 1
ATOM 918 N N . ARG A 1 111 ? 16.875 1.288 -18.548 1.00 72.06 111 ARG A N 1
ATOM 919 C CA . ARG A 1 111 ? 15.980 2.449 -18.539 1.00 72.06 111 ARG A CA 1
ATOM 920 C C . ARG A 1 111 ? 16.723 3.742 -18.237 1.00 72.06 111 ARG A C 1
ATOM 922 O O . ARG A 1 111 ? 16.106 4.802 -18.278 1.00 72.06 111 ARG A O 1
ATOM 929 N N . ASN A 1 112 ? 18.021 3.664 -17.946 1.00 73.88 112 ASN A N 1
ATOM 930 C CA . ASN A 1 112 ? 18.847 4.829 -17.706 1.00 73.88 112 ASN A CA 1
ATOM 931 C C . ASN A 1 112 ? 19.157 5.521 -19.038 1.00 73.88 112 ASN A C 1
ATOM 933 O O . ASN A 1 112 ? 19.886 4.991 -19.880 1.00 73.88 112 ASN A O 1
ATOM 937 N N . THR A 1 113 ? 18.584 6.708 -19.217 1.00 68.38 113 THR A N 1
ATOM 938 C CA . THR A 1 113 ? 18.798 7.561 -20.389 1.00 68.38 113 THR A CA 1
ATOM 939 C C . THR A 1 113 ? 20.103 8.348 -20.321 1.00 68.38 113 THR A C 1
ATOM 941 O O . THR A 1 113 ? 20.538 8.864 -21.347 1.00 68.38 113 THR A O 1
ATOM 944 N N . ASP A 1 114 ? 20.729 8.420 -19.144 1.00 71.56 114 ASP A N 1
ATOM 945 C CA . ASP A 1 114 ? 21.917 9.241 -18.893 1.00 71.56 114 ASP A CA 1
ATOM 946 C C . ASP A 1 114 ? 23.228 8.462 -19.097 1.00 71.56 114 ASP A C 1
ATOM 948 O O . ASP A 1 114 ? 24.307 9.054 -19.113 1.00 71.56 114 ASP A O 1
ATOM 952 N N . ASP A 1 115 ? 23.159 7.137 -19.270 1.00 68.06 115 ASP A N 1
ATOM 953 C CA . ASP A 1 115 ? 24.319 6.309 -19.608 1.00 68.06 115 ASP A CA 1
ATOM 954 C C . ASP A 1 115 ? 24.520 6.283 -21.140 1.00 68.06 115 ASP A C 1
ATOM 956 O O . ASP A 1 115 ? 23.646 5.820 -21.879 1.00 68.06 115 ASP A O 1
ATOM 960 N N . PRO A 1 116 ? 25.668 6.760 -21.657 1.00 62.19 116 PRO A N 1
ATOM 961 C CA . PRO A 1 116 ? 25.926 6.850 -23.092 1.00 62.19 116 PRO A CA 1
ATOM 962 C C . PRO A 1 116 ? 25.942 5.493 -23.815 1.00 62.19 116 PRO A C 1
ATOM 964 O O . PRO A 1 116 ? 25.742 5.475 -25.027 1.00 62.19 116 PRO A O 1
ATOM 967 N N . ILE A 1 117 ? 26.130 4.367 -23.114 1.00 64.81 117 ILE A N 1
ATOM 968 C CA . ILE A 1 117 ? 26.119 3.021 -23.712 1.00 64.81 117 ILE A CA 1
ATOM 969 C C . ILE A 1 117 ? 24.686 2.473 -23.816 1.00 64.81 117 ILE A C 1
ATOM 971 O O . ILE A 1 117 ? 24.327 1.884 -24.836 1.00 64.81 117 ILE A O 1
ATOM 975 N N . THR A 1 118 ? 23.841 2.680 -22.800 1.00 61.94 118 THR A N 1
ATOM 976 C CA . THR A 1 118 ? 22.448 2.184 -22.789 1.00 61.94 118 THR A CA 1
ATOM 977 C C . THR A 1 118 ? 21.449 3.162 -23.408 1.00 61.94 118 THR A C 1
ATOM 979 O O . THR A 1 118 ? 20.395 2.726 -23.872 1.00 61.94 118 THR A O 1
ATOM 982 N N . SER A 1 119 ? 21.775 4.459 -23.477 1.00 60.28 119 SER A N 1
ATOM 983 C CA . SER A 1 119 ? 20.904 5.537 -23.982 1.00 60.28 119 SER A CA 1
ATOM 984 C C . SER A 1 119 ? 20.333 5.282 -25.380 1.00 60.28 119 SER A C 1
ATOM 986 O O . SER A 1 119 ? 19.197 5.667 -25.653 1.00 60.28 119 SER A O 1
ATOM 988 N N . GLN A 1 120 ? 21.063 4.578 -26.253 1.00 63.25 120 GLN A N 1
ATOM 989 C CA . GLN A 1 120 ? 20.619 4.305 -27.624 1.00 63.25 120 GLN A CA 1
ATOM 990 C C . GLN A 1 120 ? 19.419 3.343 -27.693 1.00 63.25 120 GLN A C 1
ATOM 992 O O . GLN A 1 120 ? 18.627 3.428 -28.629 1.00 63.25 120 GLN A O 1
ATOM 997 N N . ASN A 1 121 ? 19.259 2.468 -26.693 1.00 64.19 121 ASN A N 1
ATOM 998 C CA . ASN A 1 121 ? 18.140 1.525 -26.569 1.00 64.19 121 ASN A CA 1
ATOM 999 C C . ASN A 1 121 ? 17.332 1.744 -25.279 1.00 64.19 121 ASN A C 1
ATOM 1001 O O . AS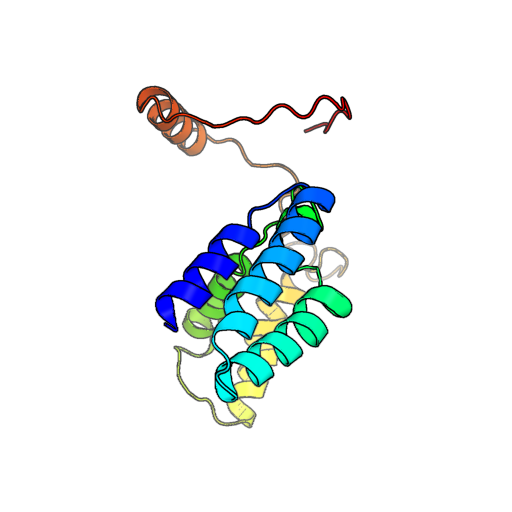N A 1 121 ? 16.572 0.862 -24.867 1.00 64.19 121 ASN A O 1
ATOM 1005 N N . ALA A 1 122 ? 17.499 2.896 -24.622 1.00 66.75 122 ALA A N 1
ATOM 1006 C CA . ALA A 1 122 ? 16.872 3.143 -23.337 1.00 66.75 122 ALA A CA 1
ATOM 1007 C C . ALA A 1 122 ? 15.345 3.167 -23.471 1.00 66.75 122 ALA A C 1
ATOM 1009 O O . ALA A 1 122 ? 14.776 3.898 -24.288 1.00 66.75 122 ALA A O 1
ATOM 1010 N N . LYS A 1 123 ? 14.652 2.385 -22.637 1.00 67.38 123 LYS A N 1
ATOM 1011 C CA . LYS A 1 123 ? 13.183 2.426 -22.553 1.00 67.38 123 LYS A CA 1
ATOM 1012 C C . LYS A 1 123 ? 12.760 3.638 -21.726 1.00 67.38 123 LYS A C 1
ATOM 1014 O O . LYS A 1 123 ? 12.456 3.505 -20.540 1.00 67.38 123 LYS A O 1
ATOM 1019 N N . ALA A 1 124 ? 12.763 4.812 -22.354 1.00 68.06 124 ALA A N 1
ATOM 1020 C CA . ALA A 1 124 ? 12.329 6.052 -21.725 1.00 68.06 124 ALA A CA 1
ATOM 1021 C C . ALA A 1 124 ? 10.872 5.951 -21.246 1.00 68.06 124 ALA A C 1
ATOM 1023 O O . ALA A 1 124 ? 10.017 5.346 -21.901 1.00 68.06 124 ALA A O 1
ATOM 1024 N N . PHE A 1 125 ? 10.580 6.566 -20.102 1.00 68.81 125 PHE A N 1
ATOM 1025 C CA . PHE A 1 125 ? 9.202 6.720 -19.657 1.00 68.81 125 PHE A CA 1
ATOM 1026 C C . PHE A 1 125 ? 8.461 7.659 -20.613 1.00 68.81 125 PHE A C 1
ATOM 1028 O O . PHE A 1 125 ? 8.937 8.748 -20.938 1.00 68.81 125 PHE A O 1
ATOM 1035 N N . ALA A 1 126 ? 7.289 7.229 -21.078 1.00 71.38 126 ALA A N 1
ATOM 1036 C CA . ALA A 1 126 ? 6.413 8.090 -21.853 1.00 71.38 126 ALA A CA 1
ATOM 1037 C C . ALA A 1 126 ? 5.838 9.163 -20.922 1.00 71.38 126 ALA A C 1
ATOM 1039 O O . ALA A 1 126 ? 5.025 8.862 -20.051 1.00 71.38 126 ALA A O 1
ATOM 1040 N N . ASN A 1 127 ? 6.264 10.410 -21.112 1.00 74.44 127 ASN A N 1
ATOM 1041 C CA . ASN A 1 127 ? 5.756 11.547 -20.338 1.00 74.44 127 ASN A CA 1
ATOM 1042 C C . ASN A 1 127 ? 4.407 12.057 -20.861 1.00 74.44 127 ASN A C 1
ATOM 1044 O O . ASN A 1 127 ? 3.722 12.807 -20.177 1.00 74.44 127 ASN A O 1
ATOM 1048 N N . VAL A 1 128 ? 4.029 11.643 -22.072 1.00 77.69 128 VAL A N 1
ATOM 1049 C CA . VAL A 1 128 ? 2.769 12.002 -22.721 1.00 77.69 128 VAL A CA 1
ATOM 1050 C C . VAL A 1 128 ? 2.100 10.711 -23.197 1.00 77.69 128 VAL A C 1
ATOM 1052 O O . VAL A 1 128 ? 2.782 9.852 -23.770 1.00 77.69 128 VAL A O 1
ATOM 1055 N N . PRO A 1 129 ? 0.789 10.528 -22.965 1.00 75.69 129 PRO A N 1
ATOM 1056 C CA . PRO A 1 129 ? 0.082 9.345 -23.429 1.00 75.69 129 PRO A CA 1
ATOM 1057 C C . PRO A 1 129 ? 0.113 9.254 -24.959 1.00 75.69 129 PRO A C 1
ATOM 1059 O O . PRO A 1 129 ? -0.194 10.211 -25.669 1.00 75.69 129 PRO A O 1
ATOM 1062 N N . SER A 1 130 ? 0.443 8.071 -25.480 1.00 82.50 130 SER A N 1
ATOM 1063 C CA . SER A 1 130 ? 0.330 7.796 -26.912 1.00 82.50 130 SER A CA 1
ATOM 1064 C C . SER A 1 130 ? -1.131 7.514 -27.253 1.00 82.50 130 SER A C 1
ATOM 1066 O O . SER A 1 130 ? -1.659 6.434 -26.977 1.00 82.50 130 SER A O 1
ATOM 1068 N N . ILE A 1 131 ? -1.802 8.507 -27.833 1.00 84.62 131 ILE A N 1
ATOM 1069 C CA . ILE A 1 131 ? -3.178 8.362 -28.299 1.00 84.62 131 ILE A CA 1
ATOM 1070 C C . ILE A 1 131 ? -3.158 7.583 -29.617 1.00 84.62 131 ILE A C 1
ATOM 1072 O O . ILE A 1 131 ? -2.661 8.067 -30.631 1.00 84.62 131 ILE A O 1
ATOM 1076 N N . ASN A 1 132 ? -3.714 6.373 -29.609 1.00 88.12 132 ASN A N 1
ATOM 1077 C CA . ASN A 1 132 ? -3.819 5.518 -30.790 1.00 88.12 132 ASN A CA 1
ATOM 1078 C C . ASN A 1 132 ? -5.279 5.143 -31.083 1.00 88.12 132 ASN A C 1
ATOM 1080 O O . ASN A 1 132 ? -6.178 5.399 -30.280 1.00 88.12 132 ASN A O 1
ATOM 1084 N N . LEU A 1 133 ? -5.520 4.531 -32.247 1.00 92.06 133 LEU A N 1
ATOM 1085 C CA . LEU A 1 133 ? -6.867 4.142 -32.670 1.00 92.06 133 LEU A CA 1
ATOM 1086 C C . LEU A 1 133 ? -7.547 3.209 -31.658 1.00 92.06 133 LEU A C 1
ATOM 1088 O O . LEU A 1 133 ? -8.726 3.386 -31.382 1.00 92.06 133 LEU A O 1
ATOM 1092 N N . SER A 1 134 ? -6.806 2.275 -31.054 1.00 90.06 134 SER A N 1
ATOM 1093 C CA . SER A 1 134 ? -7.352 1.375 -30.031 1.00 90.06 134 SER A CA 1
ATOM 1094 C C . SER A 1 134 ? -7.871 2.147 -28.817 1.00 90.06 134 SER A C 1
ATOM 1096 O O . SER A 1 134 ? -8.962 1.847 -28.336 1.00 90.06 134 SER A O 1
ATOM 1098 N N . LEU A 1 135 ? -7.117 3.144 -28.340 1.00 86.88 135 LEU A N 1
ATOM 1099 C CA . LEU A 1 135 ? -7.519 3.997 -27.220 1.00 86.88 135 LEU A CA 1
ATOM 1100 C C . LEU A 1 135 ? -8.741 4.855 -27.581 1.00 86.88 135 LEU A C 1
ATOM 1102 O O . LEU A 1 135 ? -9.651 5.013 -26.766 1.00 86.88 135 LEU A O 1
ATOM 1106 N N . TRP A 1 136 ? -8.803 5.370 -28.812 1.00 90.31 136 TRP A N 1
ATOM 1107 C CA . TRP A 1 136 ? -9.985 6.070 -29.325 1.00 90.31 136 TRP A CA 1
ATOM 1108 C C . TRP A 1 136 ? -11.217 5.163 -29.356 1.00 90.31 136 TRP A C 1
ATOM 1110 O O . TRP A 1 136 ? -12.279 5.559 -28.879 1.00 90.31 136 TRP A O 1
ATOM 1120 N N . THR A 1 137 ? -11.080 3.938 -29.867 1.00 91.19 137 THR A N 1
ATOM 1121 C CA . THR A 1 137 ? -12.171 2.960 -29.938 1.00 91.19 137 THR A CA 1
ATOM 1122 C C . THR A 1 137 ? -12.666 2.570 -28.546 1.00 91.19 137 THR A C 1
ATOM 1124 O O . THR A 1 137 ? -13.874 2.579 -28.311 1.00 91.19 137 THR A O 1
ATOM 1127 N N . SER A 1 138 ? -11.769 2.289 -27.594 1.00 86.88 138 SER A N 1
ATOM 1128 C CA . SER A 1 138 ? -12.170 1.970 -26.217 1.00 86.88 138 SER A CA 1
ATOM 1129 C C . SER A 1 138 ? -12.852 3.150 -25.525 1.00 86.88 138 SER A C 1
ATOM 1131 O O . SER A 1 138 ? -13.852 2.959 -24.839 1.00 86.88 138 SER A O 1
ATOM 1133 N N . THR A 1 139 ? -12.361 4.373 -25.747 1.00 83.69 139 THR A N 1
ATOM 1134 C CA . THR A 1 139 ? -12.976 5.594 -25.202 1.00 83.69 139 THR A CA 1
ATOM 1135 C C . THR A 1 139 ? -14.365 5.823 -25.797 1.00 83.69 139 THR A C 1
ATOM 1137 O O . THR A 1 139 ? -15.303 6.124 -25.066 1.00 83.69 139 THR A O 1
ATOM 1140 N N . TYR A 1 140 ? -14.534 5.610 -27.105 1.00 87.00 140 TYR A N 1
ATOM 1141 C CA . TYR A 1 140 ? -15.836 5.690 -27.769 1.00 87.00 140 TYR A CA 1
ATOM 1142 C C . TYR A 1 140 ? -16.845 4.689 -27.187 1.00 87.00 140 TYR A C 1
ATOM 1144 O O . TYR A 1 140 ? -17.978 5.064 -26.887 1.00 87.00 140 TYR A O 1
ATOM 1152 N N . HIS A 1 141 ? -16.438 3.432 -26.982 1.00 88.69 141 HIS A N 1
ATOM 1153 C CA . HIS A 1 141 ? -17.294 2.430 -26.340 1.00 88.69 141 HIS A CA 1
ATOM 1154 C C . HIS A 1 141 ? -17.653 2.815 -24.906 1.00 88.69 141 HIS A C 1
ATOM 1156 O O . HIS A 1 141 ? -18.818 2.727 -24.535 1.00 88.69 141 HIS A O 1
ATOM 1162 N N . TRP A 1 142 ? -16.689 3.311 -24.133 1.00 80.88 142 TRP A N 1
ATOM 1163 C CA . TRP A 1 142 ? -16.920 3.765 -22.765 1.00 80.88 142 TRP A CA 1
ATOM 1164 C C . TRP A 1 142 ? -17.917 4.932 -22.681 1.00 80.88 142 TRP A C 1
ATOM 1166 O O . TRP A 1 142 ? -18.801 4.909 -21.829 1.00 80.88 142 TRP A O 1
ATOM 1176 N N . ILE A 1 143 ? -17.842 5.903 -23.603 1.00 84.19 143 ILE A N 1
ATOM 1177 C CA . ILE A 1 143 ? -18.833 6.991 -23.716 1.00 84.19 143 ILE A CA 1
ATOM 1178 C C . ILE A 1 143 ? -20.221 6.424 -24.044 1.00 84.19 143 ILE A C 1
ATOM 1180 O O . ILE A 1 143 ? -21.218 6.844 -23.461 1.00 84.19 143 ILE A O 1
ATOM 1184 N N . LYS A 1 144 ? -20.294 5.456 -24.965 1.00 85.31 144 LYS A N 1
ATOM 1185 C CA . LYS A 1 144 ? -21.553 4.823 -25.389 1.00 85.31 144 LYS A CA 1
ATOM 1186 C C . LYS A 1 144 ? -22.213 3.992 -24.283 1.00 85.31 144 LYS A C 1
ATOM 1188 O O . LYS A 1 144 ? -23.418 3.782 -24.323 1.00 85.31 144 LYS A O 1
ATOM 1193 N N . GLU A 1 145 ? -21.436 3.512 -23.318 1.00 85.19 145 GLU A N 1
ATOM 1194 C CA . GLU A 1 145 ? -21.938 2.786 -22.149 1.00 85.19 145 GLU A CA 1
ATOM 1195 C C . GLU A 1 145 ? -22.585 3.700 -21.089 1.00 85.19 145 GLU A C 1
ATOM 1197 O O . GLU A 1 145 ? -23.013 3.187 -20.059 1.00 85.19 145 GLU A O 1
ATOM 1202 N N . GLU A 1 146 ? -22.658 5.023 -21.318 1.00 74.56 146 GLU A N 1
ATOM 1203 C CA . GLU A 1 146 ? -23.299 6.019 -20.433 1.00 74.56 146 GLU A CA 1
ATOM 1204 C C . GLU A 1 146 ? -22.875 5.901 -18.957 1.00 74.56 146 GLU A C 1
ATOM 1206 O O . GLU A 1 146 ? -23.635 6.199 -18.036 1.00 74.56 146 GLU A O 1
ATOM 1211 N N . ARG A 1 147 ? -21.638 5.457 -18.702 1.00 64.31 147 ARG A N 1
ATOM 1212 C CA . ARG A 1 147 ? -21.142 5.321 -17.332 1.00 64.31 147 ARG A CA 1
ATOM 1213 C C . ARG A 1 147 ? -21.033 6.708 -16.704 1.00 64.31 147 ARG A C 1
ATOM 1215 O O . ARG A 1 147 ? -20.297 7.557 -17.203 1.00 64.31 147 ARG A O 1
ATOM 1222 N N . GLU A 1 148 ? -21.734 6.927 -15.593 1.00 59.12 148 GLU A N 1
ATOM 1223 C CA . GLU A 1 148 ? -21.630 8.178 -14.844 1.00 59.12 148 GLU A CA 1
ATOM 1224 C C . GLU A 1 148 ? -20.197 8.384 -14.350 1.00 59.12 148 GLU A C 1
ATOM 1226 O O . GLU A 1 148 ? -19.679 7.658 -13.498 1.00 59.12 148 GLU A O 1
ATOM 1231 N N . VAL A 1 149 ? -19.552 9.416 -14.883 1.00 55.56 149 VAL A N 1
ATOM 1232 C CA . VAL A 1 149 ? -18.296 9.924 -14.347 1.00 55.56 149 VAL A CA 1
ATOM 1233 C C . VAL A 1 149 ? -18.657 10.953 -13.295 1.00 55.56 149 VAL A C 1
ATOM 1235 O O . VAL A 1 149 ? -19.079 12.064 -13.618 1.00 55.56 149 VAL A O 1
ATOM 1238 N N . ILE A 1 150 ? -18.486 10.607 -12.024 1.00 51.72 150 ILE A N 1
ATOM 1239 C CA . ILE A 1 150 ? -18.640 11.573 -10.936 1.00 51.72 150 ILE A CA 1
ATOM 1240 C C . ILE A 1 150 ? -17.418 12.502 -10.958 1.00 51.72 150 ILE A C 1
ATOM 1242 O O . ILE A 1 150 ? -16.424 12.285 -10.264 1.00 51.72 150 ILE A O 1
ATOM 1246 N N . ILE A 1 151 ? -17.475 13.541 -11.793 1.00 51.03 151 ILE A N 1
ATOM 1247 C CA . ILE A 1 151 ? -16.497 14.631 -11.801 1.00 51.03 151 ILE A CA 1
ATOM 1248 C C . ILE A 1 151 ? -16.916 15.624 -10.718 1.00 51.03 151 ILE A C 1
ATOM 1250 O O . ILE A 1 151 ? -17.762 16.491 -10.936 1.00 51.03 151 ILE A O 1
ATOM 1254 N N . MET A 1 152 ? -16.323 15.508 -9.531 1.00 43.38 152 MET A N 1
ATOM 1255 C CA . MET A 1 152 ? -16.465 16.541 -8.506 1.00 43.38 152 MET A CA 1
ATOM 1256 C C . MET A 1 152 ? -15.601 17.742 -8.902 1.00 43.38 152 MET A C 1
ATOM 1258 O O . MET A 1 152 ? -14.381 17.711 -8.753 1.00 43.38 152 MET A O 1
ATOM 1262 N N . LYS A 1 153 ? -16.232 18.785 -9.454 1.00 40.44 153 LYS A N 1
ATOM 1263 C CA . LYS A 1 153 ? -15.585 20.080 -9.696 1.00 40.44 153 LYS A CA 1
ATOM 1264 C C . LYS A 1 153 ? -15.158 20.680 -8.354 1.00 40.44 153 LYS A C 1
ATOM 1266 O O . LYS A 1 153 ? -16.011 21.052 -7.554 1.00 40.44 153 LYS A O 1
ATOM 1271 N N . ASN A 1 154 ? -13.852 20.793 -8.125 1.00 43.38 154 ASN A N 1
ATOM 1272 C CA . ASN A 1 154 ? -13.319 21.691 -7.105 1.00 43.38 154 ASN A CA 1
ATOM 1273 C C . ASN A 1 154 ? -13.316 23.114 -7.678 1.00 43.38 154 ASN A C 1
ATOM 1275 O O . ASN A 1 154 ? -12.860 23.325 -8.798 1.00 43.38 154 ASN A O 1
ATOM 1279 N N . ASN A 1 155 ? -13.814 24.077 -6.905 1.00 43.56 155 ASN A N 1
ATOM 1280 C CA . ASN A 1 155 ? -13.871 25.504 -7.244 1.00 43.56 155 ASN A CA 1
ATOM 1281 C C . ASN A 1 155 ? -12.504 26.215 -7.218 1.00 43.56 155 ASN A C 1
ATOM 1283 O O . ASN A 1 155 ? -12.461 27.429 -7.067 1.00 43.56 155 ASN A O 1
ATOM 1287 N N . ASP A 1 156 ? -11.402 25.494 -7.408 1.00 41.62 156 ASP A N 1
ATOM 1288 C CA . ASP A 1 156 ? -10.080 26.099 -7.506 1.00 41.62 156 ASP A CA 1
ATOM 1289 C C . ASP A 1 156 ? -9.496 25.798 -8.881 1.00 41.62 156 ASP A C 1
ATOM 1291 O O . ASP A 1 156 ? -8.909 24.745 -9.140 1.00 41.62 156 ASP A O 1
ATOM 1295 N N . GLU A 1 157 ? -9.687 26.761 -9.779 1.00 44.12 157 GLU A N 1
ATOM 1296 C CA . GLU A 1 157 ? -8.918 26.888 -11.005 1.00 44.12 157 GLU A CA 1
ATOM 1297 C C . GLU A 1 157 ? -7.425 26.941 -10.659 1.00 44.12 157 GLU A C 1
ATOM 1299 O O . GLU A 1 157 ? -6.858 27.982 -10.329 1.00 44.12 157 GLU A O 1
ATOM 1304 N N . LYS A 1 158 ? -6.750 25.804 -10.791 1.00 34.94 158 LYS A N 1
ATOM 1305 C CA . LYS A 1 158 ? -5.360 25.793 -11.229 1.00 34.94 158 LYS A CA 1
ATOM 1306 C C . LYS A 1 158 ? -5.278 24.887 -12.435 1.00 34.94 158 LYS A C 1
ATOM 1308 O O . LYS A 1 158 ? -5.427 23.675 -12.325 1.00 34.94 158 LYS A O 1
ATOM 1313 N N . ASN A 1 159 ? -5.087 25.531 -13.582 1.00 33.72 159 ASN A N 1
ATOM 1314 C CA . ASN A 1 159 ? -4.810 24.917 -14.868 1.00 33.72 159 ASN A CA 1
ATOM 1315 C C . ASN A 1 159 ? -3.771 23.800 -14.705 1.00 33.72 159 ASN A C 1
ATOM 1317 O O . ASN A 1 159 ? -2.573 24.068 -14.612 1.00 33.72 159 ASN A O 1
ATOM 1321 N N . ALA A 1 160 ? -4.232 22.552 -14.675 1.00 30.44 160 ALA A N 1
ATOM 1322 C CA . ALA A 1 160 ? -3.395 21.426 -15.029 1.00 30.44 160 ALA A CA 1
ATOM 1323 C C . ALA A 1 160 ? -3.315 21.439 -16.558 1.00 30.44 160 ALA A C 1
ATOM 1325 O O . ALA A 1 160 ? -4.265 21.068 -17.247 1.00 30.44 160 ALA A O 1
ATOM 1326 N N . PHE A 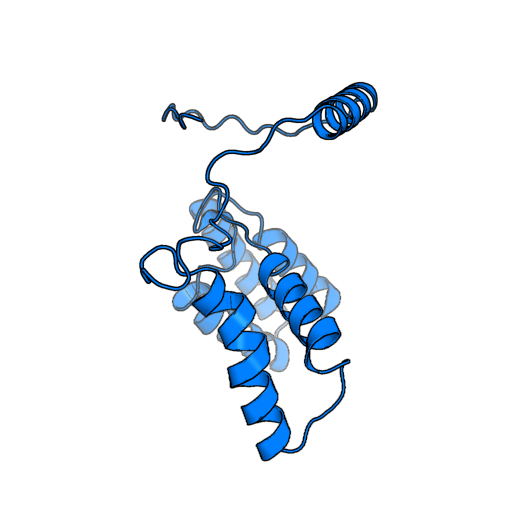1 161 ? -2.217 21.982 -17.077 1.00 32.94 161 PHE A N 1
ATOM 1327 C CA . PHE A 1 161 ? -1.861 21.808 -18.477 1.00 32.94 161 PHE A CA 1
ATOM 1328 C C . PHE A 1 161 ? -1.589 20.317 -18.713 1.00 32.94 161 PHE A C 1
ATOM 1330 O O . PHE A 1 161 ? -0.837 19.704 -17.952 1.00 32.94 161 PHE A O 1
ATOM 1337 N N . TYR A 1 162 ? -2.263 19.759 -19.722 1.00 36.69 162 TYR A N 1
ATOM 1338 C CA . TYR A 1 162 ? -1.916 18.476 -20.335 1.00 36.69 162 TYR A CA 1
ATOM 1339 C C . TYR A 1 162 ? -0.579 18.579 -21.070 1.00 36.69 162 TYR A C 1
ATOM 1341 O O . TYR A 1 162 ? -0.304 19.672 -21.620 1.00 36.69 162 TYR A O 1
#

Radius of gyration: 22.85 Å; Cα contacts (8 Å, |Δi|>4): 94; chains: 1; bounding box: 49×47×59 Å

Organism: NCBI:txid392030

pLDDT: mean 82.91, std 15.92, range [30.44, 97.81]